Protein 3JTG (pdb70)

Sequence (95 aa):
GTHLWEFIRDILIHPELNEGLMKWENRHEGVFKFLRSEAVAQLWGQKKKNSNMTYEKLSRAMRYYYKREILERVDGRRLVYKFGKNSSGWKEEEV

Organism: Mus musculus (NCBI:txid10090)

Structure (mmCIF, N/CA/C/O backbone):
data_3JTG
#
_entry.id   3JTG
#
_cell.length_a   42.660
_cell.length_b   52.005
_cell.length_c   99.783
_cell.angle_alpha   90.00
_cell.angle_beta   90.00
_cell.angle_gamma   90.00
#
_symmetry.space_group_name_H-M   'P 21 21 21'
#
loop_
_entity.id
_entity.type
_entity.pdbx_description
1 polymer 'ETS-related transcription factor Elf-3'
2 polymer "DNA (5'-D(*GP*AP*GP*GP*AP*GP*TP*TP*TP*CP*CP*TP*GP*TP*TP*T)-3')"
3 polymer "DNA (5'-D(*CP*AP*AP*AP*CP*AP*GP*GP*AP*AP*AP*CP*TP*CP*CP*T)-3')"
4 water water
#
loop_
_atom_site.group_PDB
_atom_site.id
_atom_site.type_symbol
_atom_site.label_atom_id
_atom_site.label_alt_id
_atom_site.label_comp_id
_atom_site.label_asym_id
_atom_site.label_entity_id
_atom_site.label_seq_id
_atom_site.pdbx_PDB_ins_code
_atom_site.Cartn_x
_atom_site.Cartn_y
_atom_site.Cartn_z
_atom_site.occupancy
_atom_site.B_iso_or_equiv
_atom_site.auth_seq_id
_atom_site.auth_comp_id
_atom_site.auth_asym_id
_atom_site.auth_atom_id
_atom_site.pdbx_PDB_model_num
ATOM 1 N N . GLY A 1 4 ? 24.054 34.789 23.622 1.00 59.06 272 GLY A N 1
ATOM 2 C CA . GLY A 1 4 ? 25.070 35.571 22.851 1.00 59.62 272 GLY A CA 1
ATOM 3 C C . GLY A 1 4 ? 24.731 37.052 22.728 1.00 60.21 272 GLY A C 1
ATOM 4 O O . GLY A 1 4 ? 24.171 37.496 21.719 1.00 59.44 272 GLY A O 1
ATOM 5 N N . THR A 1 5 ? 25.077 37.826 23.752 1.00 56.16 273 THR A N 1
ATOM 6 C CA . THR A 1 5 ? 24.793 39.253 23.739 1.00 54.25 273 THR A CA 1
ATOM 7 C C . THR A 1 5 ? 25.857 40.070 23.005 1.00 50.19 273 THR A C 1
ATOM 8 O O . THR A 1 5 ? 25.707 41.279 22.845 1.00 50.60 273 THR A O 1
ATOM 12 N N . HIS A 1 6 ? 26.922 39.414 22.556 1.00 46.40 274 HIS A N 1
ATOM 13 C CA . HIS A 1 6 ? 27.993 40.102 21.836 1.00 43.81 274 HIS A CA 1
ATOM 14 C C . HIS A 1 6 ? 27.6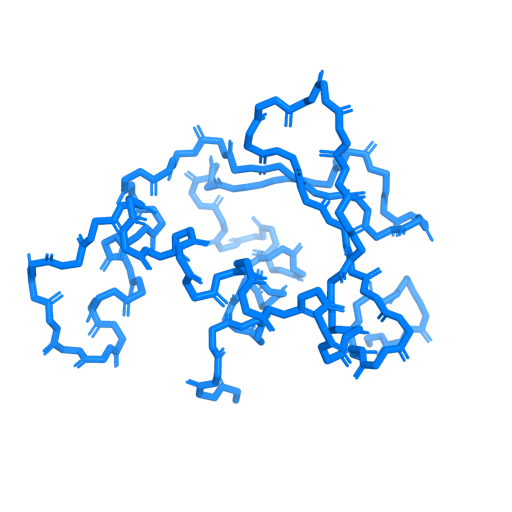88 40.215 20.347 1.00 40.50 274 HIS A C 1
ATOM 15 O O . HIS A 1 6 ? 27.046 39.337 19.768 1.00 36.22 274 HIS A O 1
ATOM 22 N N . LEU A 1 7 ? 28.157 41.301 19.736 1.00 36.48 275 LEU A N 1
ATOM 23 C CA . LEU A 1 7 ? 27.929 41.533 18.317 1.00 30.36 275 LEU A CA 1
ATOM 24 C C . LEU A 1 7 ? 28.266 40.320 17.458 1.00 27.80 275 LEU A C 1
ATOM 25 O O . LEU A 1 7 ? 27.434 39.870 16.678 1.00 31.22 275 LEU A O 1
ATOM 30 N N . TRP A 1 8 ? 29.479 39.796 17.600 1.00 30.48 276 TRP A N 1
ATOM 31 C CA . TRP A 1 8 ? 29.884 38.652 16.785 1.00 33.78 276 TRP A CA 1
ATOM 32 C C . TRP A 1 8 ? 28.991 37.425 16.943 1.00 31.95 276 TRP A C 1
ATOM 33 O O . TRP A 1 8 ? 28.762 36.695 15.984 1.00 34.15 276 TRP A O 1
ATOM 44 N N . GLU A 1 9 ? 28.469 37.203 18.139 1.00 33.96 277 GLU A N 1
ATOM 45 C CA . GLU A 1 9 ? 27.583 36.058 18.355 1.00 36.68 277 GLU A CA 1
ATOM 46 C C . GLU A 1 9 ? 26.244 36.319 17.672 1.00 38.45 277 GLU A C 1
ATOM 47 O O . GLU A 1 9 ? 25.606 35.408 17.140 1.00 40.33 277 GLU A O 1
ATOM 53 N N . PHE A 1 10 ? 25.833 37.581 17.695 1.00 37.70 278 PHE A N 1
ATOM 54 C CA . PHE A 1 10 ? 24.600 38.021 17.071 1.00 33.25 278 PHE A CA 1
ATOM 55 C C . PHE A 1 10 ? 24.699 37.732 15.581 1.00 31.66 278 PHE A C 1
ATOM 56 O O . PHE A 1 10 ? 23.771 37.199 14.983 1.00 33.53 278 PHE A O 1
ATOM 64 N N . ILE A 1 11 ? 25.833 38.084 14.986 1.00 30.78 279 ILE A N 1
ATOM 65 C CA . ILE A 1 11 ? 26.054 37.871 13.552 1.00 27.90 279 ILE A CA 1
ATOM 66 C C . ILE A 1 11 ? 25.983 36.379 13.215 1.00 31.33 279 ILE A C 1
ATOM 67 O O . ILE A 1 11 ? 25.279 35.983 12.289 1.00 26.51 279 ILE A O 1
ATOM 72 N N . ARG A 1 12 ? 26.734 35.578 13.971 1.00 29.94 280 ARG A N 1
ATOM 73 C CA . ARG A 1 12 ? 26.773 34.124 13.817 1.00 34.39 280 ARG A CA 1
ATOM 74 C C . ARG A 1 12 ? 25.372 33.540 13.891 1.00 33.83 280 ARG A C 1
ATOM 75 O O . ARG A 1 12 ? 24.981 32.723 13.056 1.00 38.69 280 ARG A O 1
ATOM 83 N N . ASP A 1 13 ? 24.618 33.964 14.900 1.00 36.99 281 ASP A N 1
ATOM 84 C CA . ASP A 1 13 ? 23.273 33.443 15.107 1.00 37.79 281 ASP A CA 1
ATOM 85 C C . ASP A 1 13 ? 22.372 33.608 13.900 1.00 38.92 281 ASP A C 1
ATOM 86 O O . ASP A 1 13 ? 21.592 32.697 13.570 1.00 38.20 281 ASP A O 1
ATOM 91 N N . ILE A 1 14 ? 22.487 34.757 13.241 1.00 34.92 282 ILE A N 1
ATOM 92 C CA . ILE A 1 14 ? 21.709 35.021 12.040 1.00 30.99 282 ILE A CA 1
ATOM 93 C C . ILE A 1 14 ? 22.147 34.047 10.944 1.00 24.20 282 ILE A C 1
ATOM 94 O O . ILE A 1 14 ? 21.320 33.425 10.282 1.00 30.73 282 ILE A O 1
ATOM 99 N N . LEU A 1 15 ? 23.454 33.928 10.761 1.00 21.92 283 LEU A N 1
ATOM 100 C CA . LEU A 1 15 ? 24.009 33.060 9.729 1.00 29.11 283 LEU A CA 1
ATOM 101 C C . LEU A 1 15 ? 23.706 31.566 9.924 1.00 29.29 283 LEU A C 1
ATOM 102 O O . LEU A 1 15 ? 23.591 30.830 8.955 1.00 30.18 283 LEU A O 1
ATOM 107 N N . ILE A 1 16 ? 23.578 31.112 11.162 1.00 33.79 284 ILE A N 1
ATOM 108 C CA . ILE A 1 16 ? 23.291 29.699 11.373 1.00 40.99 284 ILE A CA 1
ATOM 109 C C . ILE A 1 16 ? 21.785 29.414 11.483 1.00 42.28 284 ILE A C 1
ATOM 110 O O . ILE A 1 16 ? 21.380 28.281 11.730 1.00 46.54 284 ILE A O 1
ATOM 115 N N . HIS A 1 17 ? 20.965 30.446 11.288 1.00 44.35 285 HIS A N 1
ATOM 116 C CA . HIS A 1 17 ? 19.507 30.309 11.314 1.00 42.78 285 HIS A CA 1
ATOM 117 C C . HIS A 1 17 ? 18.935 30.888 10.027 1.00 43.01 285 HIS A C 1
ATOM 118 O O . HIS A 1 17 ? 18.172 31.851 10.054 1.00 42.76 285 HIS A O 1
ATOM 125 N N . PRO A 1 18 ? 19.286 30.297 8.880 1.00 43.17 286 PRO A N 1
ATOM 126 C CA . PRO A 1 18 ? 18.775 30.808 7.607 1.00 47.00 286 PRO A CA 1
ATOM 127 C C . PRO A 1 18 ? 17.246 30.802 7.499 1.00 47.53 286 PRO A C 1
ATOM 128 O O . PRO A 1 18 ? 16.674 31.609 6.769 1.00 45.91 286 PRO A O 1
ATOM 132 N N . GLU A 1 19 ? 16.593 29.903 8.234 1.00 49.74 287 GLU A N 1
ATOM 133 C CA . GLU A 1 19 ? 15.135 29.809 8.198 1.00 51.86 287 GLU A CA 1
ATOM 134 C C . GLU A 1 19 ? 14.433 30.984 8.890 1.00 52.57 287 GLU A C 1
ATOM 135 O O . GLU A 1 19 ? 13.206 31.083 8.866 1.00 52.19 287 GLU A O 1
ATOM 141 N N . LEU A 1 20 ? 15.220 31.869 9.496 1.00 51.76 288 LEU A N 1
ATOM 142 C CA . LEU A 1 20 ? 14.709 33.056 10.187 1.00 55.87 288 LEU A CA 1
ATOM 143 C C . LEU A 1 20 ? 15.434 34.288 9.654 1.00 57.70 288 LEU A C 1
ATOM 144 O O . LEU A 1 20 ? 15.326 35.381 10.213 1.00 57.25 288 LEU A O 1
ATOM 149 N N . ASN A 1 21 ? 16.168 34.090 8.562 1.00 64.10 289 ASN A N 1
ATOM 150 C CA . ASN A 1 21 ? 16.969 35.134 7.925 1.00 66.83 289 ASN A CA 1
ATOM 151 C C . ASN A 1 21 ? 16.249 35.833 6.761 1.00 67.74 289 ASN A C 1
ATOM 152 O O . ASN A 1 21 ? 16.086 35.261 5.682 1.00 68.58 289 ASN A O 1
ATOM 157 N N . GLU A 1 22 ? 15.830 37.074 6.988 1.00 66.51 290 GLU A N 1
ATOM 158 C CA . GLU A 1 22 ? 15.148 37.868 5.968 1.00 65.28 290 GLU A CA 1
ATOM 159 C C . GLU A 1 22 ? 16.118 38.310 4.875 1.00 60.67 290 GLU A C 1
ATOM 160 O O . GLU A 1 22 ? 16.132 39.481 4.492 1.00 63.30 290 GLU A O 1
ATOM 166 N N . GLY A 1 23 ? 16.918 37.371 4.377 1.00 55.60 291 GLY A N 1
ATOM 167 C CA . GLY A 1 23 ? 17.898 37.689 3.352 1.00 51.48 291 GLY A CA 1
ATOM 168 C C . GLY A 1 23 ? 18.900 38.712 3.864 1.00 47.38 291 GLY A C 1
ATOM 169 O O . GLY A 1 23 ? 19.441 39.513 3.102 1.00 46.20 291 GLY A O 1
ATOM 170 N N . LEU A 1 24 ? 19.143 38.678 5.171 1.00 41.05 292 LEU A N 1
ATOM 171 C CA . LEU A 1 24 ? 20.049 39.608 5.839 1.00 38.10 292 LEU A CA 1
ATOM 172 C C . LEU A 1 24 ? 21.509 39.391 5.509 1.00 37.53 292 LEU A C 1
ATOM 173 O O . LEU A 1 24 ? 22.222 40.346 5.211 1.00 36.66 292 LEU A O 1
ATOM 178 N N . MET A 1 25 ? 21.941 38.132 5.570 1.00 35.71 293 MET A N 1
ATOM 179 C CA . MET A 1 25 ? 23.321 37.754 5.307 1.00 33.53 293 MET A CA 1
ATOM 180 C C . MET A 1 25 ? 23.421 36.340 4.724 1.00 34.98 293 MET A C 1
ATOM 181 O O . MET A 1 25 ? 22.452 35.589 4.709 1.00 34.30 293 MET A O 1
ATOM 186 N N . LYS A 1 26 ? 24.608 35.978 4.255 1.00 34.53 294 LYS A N 1
ATOM 187 C CA . LYS A 1 26 ? 24.822 34.645 3.711 1.00 36.78 294 LYS A CA 1
ATOM 188 C C . LYS A 1 26 ? 26.292 34.268 3.749 1.00 36.21 294 LYS A C 1
ATOM 189 O O . LYS A 1 26 ? 27.173 35.140 3.795 1.00 35.49 294 LYS A O 1
ATOM 195 N N . TRP A 1 27 ? 26.551 32.962 3.725 1.00 35.97 295 TRP A N 1
ATOM 196 C CA . TRP A 1 27 ? 27.918 32.465 3.720 1.00 36.04 295 TRP A CA 1
ATOM 197 C C . TRP A 1 27 ? 28.487 32.610 2.325 1.00 38.27 295 TRP A C 1
ATOM 198 O O . TRP A 1 27 ? 27.808 32.331 1.342 1.00 39.87 295 TRP A O 1
ATOM 209 N N . GLU A 1 28 ? 29.729 33.069 2.240 1.00 42.00 296 GLU A N 1
ATOM 210 C CA . GLU A 1 28 ? 30.403 33.172 0.952 1.00 41.54 296 GLU A CA 1
ATOM 211 C C . GLU A 1 28 ? 31.172 31.854 0.843 1.00 37.62 296 GLU A C 1
ATOM 212 O O . GLU A 1 28 ? 31.388 31.334 -0.238 1.00 38.15 296 GLU A O 1
ATOM 218 N N . ASN A 1 29 ? 31.548 31.317 1.998 1.00 38.60 297 ASN A N 1
ATOM 219 C CA . ASN A 1 29 ? 32.271 30.049 2.099 1.00 39.82 297 ASN A CA 1
ATOM 220 C C . ASN A 1 29 ? 32.103 29.577 3.540 1.00 38.67 297 ASN A C 1
ATOM 221 O O . ASN A 1 29 ? 32.862 29.970 4.433 1.00 39.09 297 ASN A O 1
ATOM 226 N N . ARG A 1 30 ? 31.089 28.744 3.749 1.00 42.08 298 ARG A N 1
ATOM 227 C CA . ARG A 1 30 ? 30.753 28.211 5.063 1.00 49.16 298 ARG A CA 1
ATOM 228 C C . ARG A 1 30 ? 31.893 27.468 5.730 1.00 50.42 298 ARG A C 1
ATOM 229 O O . ARG A 1 30 ? 32.039 27.511 6.949 1.00 54.00 298 ARG A O 1
ATOM 237 N N . HIS A 1 31 ? 32.704 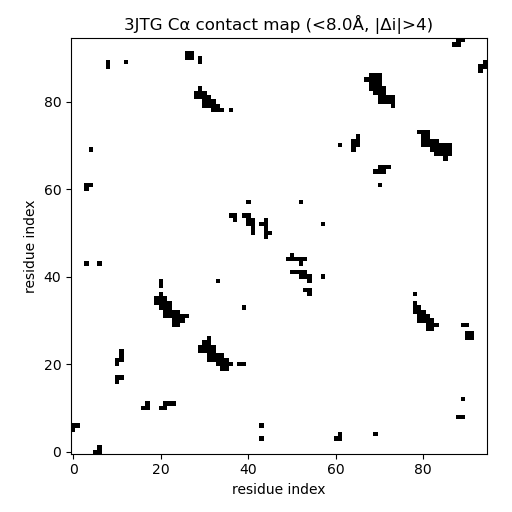26.789 4.930 1.00 52.48 299 HIS A N 1
ATOM 238 C CA . HIS A 1 31 ? 33.820 26.025 5.468 1.00 53.69 299 HIS A CA 1
ATOM 239 C C . HIS A 1 31 ? 34.943 26.896 6.010 1.00 51.60 299 HIS A C 1
ATOM 240 O O . HIS A 1 31 ? 35.611 26.518 6.962 1.00 53.24 299 HIS A O 1
ATOM 247 N N . GLU A 1 32 ? 35.159 28.053 5.398 1.00 50.85 300 GLU A N 1
ATOM 248 C CA . GLU A 1 32 ? 36.209 28.961 5.848 1.00 50.05 300 GLU A CA 1
ATOM 249 C C . GLU A 1 32 ? 35.679 30.020 6.813 1.00 46.69 300 GLU A C 1
ATOM 250 O O . GLU A 1 32 ? 36.454 30.766 7.408 1.00 45.08 300 GLU A O 1
ATOM 256 N N . GLY A 1 33 ? 34.357 30.082 6.961 1.00 44.96 301 GLY A N 1
ATOM 257 C CA . GLY A 1 33 ? 33.759 31.060 7.852 1.00 40.53 301 GLY A CA 1
ATOM 258 C C . GLY A 1 33 ? 33.693 32.442 7.222 1.00 37.88 301 GLY A C 1
ATOM 259 O O . GLY A 1 33 ? 33.665 33.452 7.922 1.00 40.18 301 GLY A O 1
ATOM 260 N N . VAL A 1 34 ? 33.684 32.490 5.896 1.00 35.84 302 VAL A N 1
ATOM 261 C CA . VAL A 1 34 ? 33.611 33.764 5.193 1.00 37.46 302 VAL A CA 1
ATOM 262 C C . VAL A 1 34 ? 32.141 34.104 4.952 1.00 37.24 302 VAL A C 1
ATOM 263 O O . VAL A 1 34 ? 31.392 33.305 4.377 1.00 35.73 302 VAL A O 1
ATOM 267 N N . PHE A 1 35 ? 31.726 35.276 5.417 1.00 35.08 303 PHE A N 1
ATOM 268 C CA . PHE A 1 35 ? 30.348 35.704 5.247 1.00 32.86 303 PHE A CA 1
ATOM 269 C C . PHE A 1 35 ? 30.182 37.121 4.685 1.00 34.90 303 PHE A C 1
ATOM 270 O O . PHE A 1 35 ? 31.125 37.918 4.650 1.00 34.53 303 PHE A O 1
ATOM 278 N N . LYS A 1 36 ? 28.965 37.421 4.244 1.00 35.16 304 LYS A N 1
ATOM 279 C CA . LYS A 1 36 ? 28.666 38.720 3.678 1.00 33.73 304 LYS A CA 1
ATOM 280 C C . LYS A 1 36 ? 27.337 39.322 4.133 1.00 32.60 304 LYS A C 1
ATOM 281 O O . LYS A 1 36 ? 26.338 38.625 4.303 1.00 28.26 304 LYS A O 1
ATOM 287 N N . PHE A 1 37 ? 27.349 40.633 4.345 1.00 32.54 305 PHE A N 1
ATOM 288 C CA . PHE A 1 37 ? 26.147 41.374 4.718 1.00 23.61 305 PHE A CA 1
ATOM 289 C C . PHE A 1 37 ? 25.362 41.634 3.426 1.00 25.16 305 PHE A C 1
ATOM 290 O O . PHE A 1 37 ? 25.910 42.200 2.482 1.00 28.74 305 PHE A O 1
ATOM 298 N N . LEU A 1 38 ? 24.097 41.216 3.368 1.00 25.63 306 LEU A N 1
ATOM 299 C CA . LEU A 1 38 ? 23.287 41.465 2.175 1.00 28.65 306 LEU A CA 1
ATOM 300 C C . LEU A 1 38 ? 22.477 42.746 2.388 1.00 32.39 306 LEU A C 1
ATOM 301 O O . LEU A 1 38 ? 22.319 43.548 1.467 1.00 32.45 306 LEU A O 1
ATOM 306 N N . ARG A 1 39 ? 21.990 42.941 3.612 1.00 33.25 307 ARG A N 1
ATOM 307 C CA . ARG A 1 39 ? 21.211 44.133 3.977 1.00 33.49 307 ARG A CA 1
ATOM 308 C C . ARG A 1 39 ? 21.865 44.771 5.205 1.00 33.37 307 ARG A C 1
ATOM 309 O O . ARG A 1 39 ? 21.424 44.580 6.339 1.00 31.21 307 ARG A O 1
ATOM 317 N N . SER A 1 40 ? 22.922 45.537 4.950 1.00 32.20 308 SER A N 1
ATOM 318 C CA . SER A 1 40 ? 23.704 46.175 5.995 1.00 33.19 308 SER A CA 1
ATOM 319 C C . SER A 1 40 ? 22.934 47.000 7.013 1.00 35.29 308 SER A C 1
ATOM 320 O O . SER A 1 40 ? 23.035 46.753 8.214 1.00 36.68 308 SER A O 1
ATOM 323 N N . GLU A 1 41 ? 22.160 47.974 6.552 1.00 36.26 309 GLU A N 1
ATOM 324 C CA . GLU A 1 41 ? 21.405 48.801 7.485 1.00 33.01 309 GLU A CA 1
ATOM 325 C C . GLU A 1 41 ? 20.331 47.987 8.200 1.00 35.15 309 GLU A C 1
ATOM 326 O O . GLU A 1 41 ? 20.072 48.195 9.390 1.00 35.58 309 GLU A O 1
ATOM 332 N N . ALA A 1 42 ? 19.712 47.053 7.487 1.00 35.90 310 ALA A N 1
ATOM 333 C CA . ALA A 1 42 ? 18.683 46.226 8.109 1.00 35.91 310 ALA A CA 1
ATOM 334 C C . ALA A 1 42 ? 19.279 45.428 9.269 1.00 35.03 310 ALA A C 1
ATOM 335 O O . ALA A 1 42 ? 18.654 45.294 10.314 1.00 40.50 310 ALA A O 1
ATOM 337 N N . VAL A 1 43 ? 20.491 44.906 9.089 1.00 36.60 311 VAL A N 1
ATOM 338 C CA . VAL A 1 43 ? 21.139 44.129 10.145 1.00 34.94 311 VAL A CA 1
ATOM 339 C C . VAL A 1 43 ? 21.539 45.045 11.300 1.00 32.38 311 VAL A C 1
ATOM 340 O O . VAL A 1 43 ? 21.377 44.694 12.475 1.00 29.08 311 VAL A O 1
ATOM 344 N N . ALA A 1 44 ? 22.060 46.221 10.959 1.00 34.79 312 ALA A N 1
ATOM 345 C CA . ALA A 1 44 ? 22.472 47.183 11.977 1.00 35.60 312 ALA A CA 1
ATOM 346 C C . ALA A 1 44 ? 21.248 47.513 12.820 1.00 36.47 312 ALA A C 1
ATOM 347 O O . ALA A 1 44 ? 21.324 47.624 14.045 1.00 38.07 312 ALA A O 1
ATOM 349 N N . GLN A 1 45 ? 20.112 47.635 12.142 1.00 39.79 313 GLN A N 1
ATOM 350 C CA . GLN A 1 45 ? 18.843 47.926 12.789 1.00 41.74 313 GLN A CA 1
ATOM 351 C C . GLN A 1 45 ? 18.499 46.875 13.834 1.00 41.26 313 GLN A C 1
ATOM 352 O O . GLN A 1 45 ? 18.215 47.208 14.988 1.00 41.01 313 GLN A O 1
ATOM 358 N N . LEU A 1 46 ? 18.514 45.606 13.431 1.00 40.84 314 LEU A N 1
ATOM 359 C CA . LEU A 1 46 ? 18.201 44.536 14.363 1.00 40.49 314 LEU A CA 1
ATOM 360 C C . LEU A 1 46 ? 19.165 44.532 15.531 1.00 39.78 314 LEU A C 1
ATOM 361 O O . LEU A 1 46 ? 18.770 44.267 16.665 1.00 41.65 314 LEU A O 1
ATOM 366 N N . TRP A 1 47 ? 20.436 44.806 15.248 1.00 38.64 315 TRP A N 1
ATOM 367 C CA . TRP A 1 47 ? 21.455 44.839 16.290 1.00 39.19 315 TRP A CA 1
ATOM 368 C C . TRP A 1 47 ? 21.166 45.998 17.253 1.00 39.62 315 TRP A C 1
ATOM 369 O O . TRP A 1 47 ? 21.271 45.838 18.472 1.00 34.99 315 TRP A O 1
ATOM 380 N N . GLY A 1 48 ? 20.805 47.159 16.703 1.00 40.99 316 GLY A N 1
ATOM 381 C CA . GLY A 1 48 ? 20.490 48.299 17.548 1.00 42.86 316 GLY A CA 1
ATOM 382 C C . GLY A 1 48 ? 19.292 47.927 18.403 1.00 47.93 316 GLY A C 1
ATOM 383 O O . GLY A 1 48 ? 19.248 48.170 19.610 1.00 43.81 316 GLY A O 1
ATOM 384 N N . GLN A 1 49 ? 18.321 47.305 17.750 1.00 50.93 317 GLN A N 1
ATOM 385 C CA . GLN A 1 49 ? 17.094 46.846 18.383 1.00 56.12 317 GLN A CA 1
ATOM 386 C C . GLN A 1 49 ? 17.423 45.962 19.586 1.00 57.95 317 GLN A C 1
ATOM 387 O O . GLN A 1 49 ? 16.892 46.158 20.681 1.00 59.84 317 GLN A O 1
ATOM 393 N N . LYS A 1 50 ? 18.302 44.988 19.375 1.00 59.94 318 LYS A N 1
ATOM 394 C CA . LYS A 1 50 ? 18.702 44.062 20.432 1.00 61.47 318 LYS A CA 1
ATOM 395 C C . LYS A 1 50 ? 19.272 44.786 21.656 1.00 62.76 318 LYS A C 1
ATOM 396 O O . LYS A 1 50 ? 19.098 44.355 22.792 1.00 63.05 318 LYS A O 1
ATOM 402 N N . LYS A 1 51 ? 19.961 45.891 21.414 1.00 64.94 319 LYS A N 1
ATOM 403 C CA . LYS A 1 51 ? 20.561 46.662 22.489 1.00 65.61 319 LYS A CA 1
ATOM 404 C C . LYS A 1 51 ? 19.678 47.865 22.779 1.00 65.95 319 LYS A C 1
ATOM 405 O O . LYS A 1 51 ? 20.073 48.774 23.505 1.00 66.84 319 LYS A O 1
ATOM 411 N N . LYS A 1 52 ? 18.483 47.868 22.200 1.00 66.43 320 LYS A N 1
ATOM 412 C CA . LYS A 1 52 ? 17.551 48.975 22.373 1.00 66.45 320 LYS A CA 1
ATOM 413 C C . LYS A 1 52 ? 18.223 50.303 22.039 1.00 66.52 320 LYS A C 1
ATOM 414 O O . LYS A 1 52 ? 18.451 51.133 22.916 1.00 70.65 320 LYS A O 1
ATOM 420 N N . ASN A 1 53 ? 18.545 50.482 20.762 1.00 63.79 321 ASN A N 1
ATOM 421 C CA . ASN A 1 53 ? 19.184 51.691 20.264 1.00 60.19 321 ASN A CA 1
ATOM 422 C C . ASN A 1 53 ? 18.714 51.874 18.837 1.00 61.73 321 ASN A C 1
ATOM 423 O O . ASN A 1 53 ? 19.196 51.205 17.917 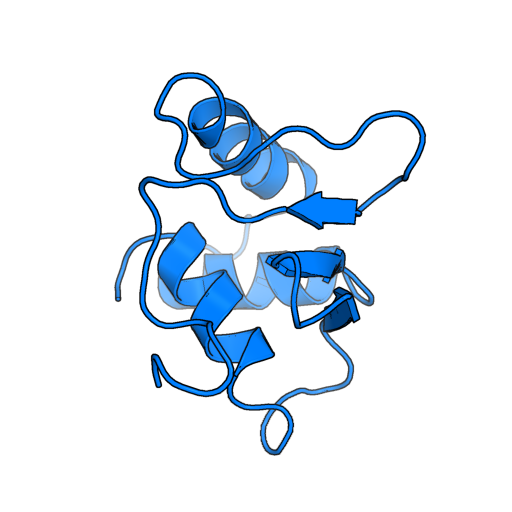1.00 61.71 321 ASN A O 1
ATOM 428 N N . SER A 1 54 ? 17.767 52.788 18.658 1.00 59.76 322 SER A N 1
ATOM 429 C CA . SER A 1 54 ? 17.202 53.050 17.347 1.00 57.86 322 SER A CA 1
ATOM 430 C C . SER A 1 54 ? 18.123 53.863 16.438 1.00 56.85 322 SER A C 1
ATOM 431 O O . SER A 1 54 ? 17.771 54.149 15.292 1.00 57.98 322 SER A O 1
ATOM 434 N N . ASN A 1 55 ? 19.301 54.226 16.939 1.00 54.70 323 ASN A N 1
ATOM 435 C CA . ASN A 1 55 ? 20.252 55.004 16.144 1.00 53.39 323 ASN A CA 1
ATOM 436 C C . ASN A 1 55 ? 21.463 54.215 15.653 1.00 47.10 323 ASN A C 1
ATOM 437 O O . ASN A 1 55 ? 22.445 54.804 15.200 1.00 43.38 323 ASN A O 1
ATOM 442 N N . MET A 1 56 ? 21.397 52.892 15.749 1.00 43.60 324 MET A N 1
ATOM 443 C CA . MET A 1 56 ? 22.500 52.049 15.295 1.00 41.60 324 MET A CA 1
ATOM 444 C C . MET A 1 56 ? 22.544 52.051 13.769 1.00 40.69 324 MET A C 1
ATOM 445 O O . MET A 1 56 ? 21.511 51.972 13.111 1.00 43.59 324 MET A O 1
ATOM 450 N N . THR A 1 57 ? 23.746 52.162 13.214 1.00 40.45 325 THR A N 1
ATOM 451 C CA . THR A 1 57 ? 23.934 52.179 11.769 1.00 34.75 325 THR A CA 1
ATOM 452 C C . THR A 1 57 ? 25.006 51.170 11.416 1.00 35.59 325 THR A C 1
ATOM 453 O O . THR A 1 57 ? 25.727 50.704 12.287 1.00 38.54 325 THR A O 1
ATOM 457 N N . TYR A 1 58 ? 25.118 50.847 10.133 1.00 36.39 326 TYR A N 1
ATOM 458 C CA . TYR A 1 58 ? 26.124 49.899 9.693 1.00 36.74 326 TYR A CA 1
ATOM 459 C C . TYR A 1 58 ? 27.514 50.457 9.967 1.00 38.36 326 TYR A C 1
ATOM 460 O O . TYR A 1 58 ? 28.440 49.719 10.326 1.00 31.13 326 TYR A O 1
ATOM 469 N N . GLU A 1 59 ? 27.649 51.768 9.779 1.00 36.85 327 GLU A N 1
ATOM 470 C CA . GLU A 1 59 ? 28.913 52.466 10.005 1.00 37.38 327 GLU A CA 1
ATOM 471 C C . GLU A 1 59 ? 29.465 52.146 11.382 1.00 34.63 327 GLU A C 1
ATOM 472 O O . GLU A 1 59 ? 30.617 51.757 11.510 1.00 37.85 327 GLU A O 1
ATOM 478 N N . LYS A 1 60 ? 28.636 52.301 12.410 1.00 33.05 328 LYS A N 1
ATOM 479 C CA . LYS A 1 60 ? 29.060 52.027 13.778 1.00 29.25 328 LYS A CA 1
ATOM 480 C C . LYS A 1 60 ? 29.165 50.531 14.068 1.00 32.16 328 LYS A C 1
ATOM 481 O O . LYS A 1 60 ? 29.987 50.095 14.881 1.00 32.28 328 LYS A O 1
ATOM 487 N N . LEU A 1 61 ? 28.331 49.734 13.416 1.00 28.89 329 LEU A N 1
ATOM 488 C CA . LEU A 1 61 ? 28.417 48.304 13.623 1.00 30.94 329 LEU A CA 1
ATOM 489 C C . LEU A 1 61 ? 29.769 47.846 13.054 1.00 30.58 329 LEU A C 1
ATOM 490 O O . LEU A 1 61 ? 30.466 47.026 13.654 1.00 33.21 329 LEU A O 1
ATOM 495 N N . SER A 1 62 ? 30.167 48.411 11.920 1.00 33.89 330 SER A N 1
ATOM 496 C CA . SER A 1 62 ? 31.430 48.010 11.314 1.00 33.26 330 SER A CA 1
ATOM 497 C C . SER A 1 62 ? 32.631 48.389 12.185 1.00 35.43 330 SER A C 1
ATOM 498 O O . SER A 1 62 ? 33.637 47.685 12.190 1.00 36.57 330 SER A O 1
ATOM 501 N N . ARG A 1 63 ? 32.531 49.493 12.928 1.00 35.44 331 ARG A N 1
ATOM 502 C CA . ARG A 1 63 ? 33.633 49.908 13.804 1.00 34.10 331 ARG A CA 1
ATOM 503 C C . ARG A 1 63 ? 33.875 48.844 14.878 1.00 32.97 331 ARG A C 1
ATOM 504 O O . ARG A 1 63 ? 35.022 48.541 15.238 1.00 29.35 331 ARG A O 1
ATOM 512 N N . ALA A 1 64 ? 32.779 48.311 15.408 1.00 31.80 332 ALA A N 1
ATOM 513 C CA . ALA A 1 64 ? 32.864 47.271 16.416 1.00 35.22 332 ALA A CA 1
ATOM 514 C C . ALA A 1 64 ? 33.421 46.002 15.768 1.00 34.10 332 ALA A C 1
ATOM 515 O O . ALA A 1 64 ? 34.077 45.202 16.436 1.00 40.21 332 ALA A O 1
ATOM 517 N N . MET A 1 65 ? 33.165 45.822 14.469 1.00 34.50 333 MET A N 1
ATOM 518 C CA . MET A 1 65 ? 33.662 44.638 13.762 1.00 36.50 333 MET A CA 1
ATOM 519 C C . MET A 1 65 ? 35.166 44.753 13.629 1.00 37.01 333 MET A C 1
ATOM 520 O O . MET A 1 65 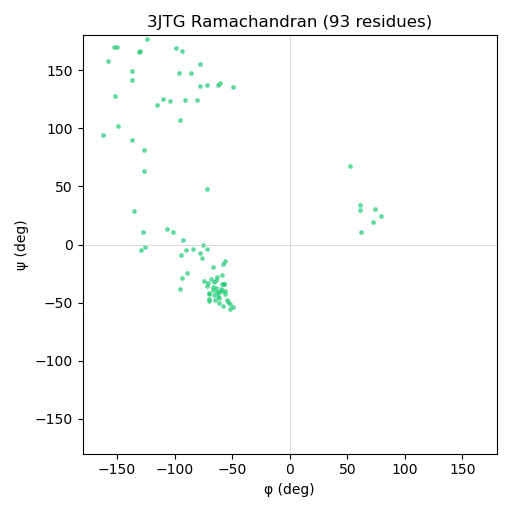? 35.888 43.776 13.836 1.00 32.92 333 MET A O 1
ATOM 525 N N . ARG A 1 66 ? 35.639 45.954 13.296 1.00 31.38 334 ARG A N 1
ATOM 526 C CA . ARG A 1 66 ? 37.073 46.159 13.115 1.00 33.64 334 ARG A CA 1
ATOM 527 C C . ARG A 1 66 ? 37.868 45.936 14.389 1.00 32.02 334 ARG A C 1
ATOM 528 O O . ARG A 1 66 ? 39.031 45.560 14.324 1.00 36.07 334 ARG A O 1
ATOM 536 N N . TYR A 1 67 ? 37.243 46.153 15.544 1.00 31.72 335 TYR A N 1
ATOM 537 C CA . TYR A 1 67 ? 37.917 45.909 16.811 1.00 30.39 335 TYR A CA 1
ATOM 538 C C . TYR A 1 67 ? 38.188 44.411 16.994 1.00 35.18 335 TYR A C 1
ATOM 539 O O . TYR A 1 67 ? 39.040 44.040 17.797 1.00 36.85 335 TYR A O 1
ATOM 548 N N . TYR A 1 68 ? 37.477 43.556 16.252 1.00 35.17 336 TYR A N 1
ATOM 549 C CA . TYR A 1 68 ? 37.655 42.104 16.361 1.00 33.29 336 TYR A CA 1
ATOM 550 C C . TYR A 1 68 ? 38.895 41.522 15.706 1.00 33.77 336 TYR A C 1
ATOM 551 O O . TYR A 1 68 ? 39.211 40.345 15.924 1.00 35.06 336 TYR A O 1
ATOM 560 N N . TYR A 1 69 ? 39.584 42.313 14.888 1.00 37.28 337 TYR A N 1
ATOM 561 C CA . TYR A 1 69 ? 40.775 41.810 14.209 1.00 37.75 337 TYR A CA 1
ATOM 562 C C . TYR A 1 69 ? 41.910 41.591 15.198 1.00 41.47 337 TYR A C 1
ATOM 563 O O . TYR A 1 69 ? 42.535 40.523 15.222 1.00 41.25 337 TYR A O 1
ATOM 572 N N . LYS A 1 70 ? 42.154 42.598 16.027 1.00 38.65 338 LYS A N 1
ATOM 573 C CA . LYS A 1 70 ? 43.197 42.529 17.043 1.00 44.12 338 LYS A CA 1
ATOM 574 C C . LYS A 1 70 ? 42.937 41.313 17.937 1.00 45.31 338 LYS A C 1
ATOM 575 O O . LYS A 1 70 ? 43.858 40.578 18.276 1.00 47.58 338 LYS A O 1
ATOM 581 N N . ARG A 1 71 ? 41.674 41.106 18.309 1.00 45.21 339 ARG A N 1
ATOM 582 C CA . ARG A 1 71 ? 41.292 39.991 19.172 1.00 42.35 339 ARG A CA 1
ATOM 583 C C . ARG A 1 71 ? 41.211 38.660 18.434 1.00 44.07 339 ARG A C 1
ATOM 584 O O . ARG A 1 71 ? 41.031 37.610 19.056 1.00 42.80 339 ARG A O 1
ATOM 592 N N . GLU A 1 72 ? 41.346 38.708 17.112 1.00 43.55 340 GLU A N 1
ATOM 593 C CA . GLU A 1 72 ? 41.291 37.504 16.287 1.00 42.57 340 GLU A CA 1
ATOM 594 C C . GLU A 1 72 ? 39.957 36.757 16.385 1.00 41.79 340 GLU A C 1
ATOM 595 O O . GLU A 1 72 ? 39.892 35.522 16.327 1.00 35.96 340 GLU A O 1
ATOM 601 N N . ILE A 1 73 ? 38.890 37.531 16.548 1.00 41.31 341 ILE A N 1
ATOM 602 C CA . ILE A 1 73 ? 37.546 36.989 16.605 1.00 36.53 341 ILE A CA 1
ATOM 603 C C . ILE A 1 73 ? 37.071 36.970 15.143 1.00 37.28 341 ILE A C 1
ATOM 604 O O . ILE A 1 73 ? 36.219 36.157 14.750 1.00 37.10 341 ILE A O 1
ATOM 609 N N . LEU A 1 74 ? 37.686 37.848 14.347 1.00 34.52 342 LEU A N 1
ATOM 610 C CA . LEU A 1 74 ? 37.420 37.973 12.911 1.00 36.48 342 LEU A CA 1
ATOM 611 C C . LEU A 1 74 ? 38.756 38.121 12.217 1.00 36.09 342 LEU A C 1
ATOM 612 O O . LEU A 1 74 ? 39.696 38.674 12.789 1.00 39.34 342 LEU A O 1
ATOM 617 N N . GLU A 1 75 ? 38.831 37.625 10.987 1.00 38.89 343 GLU A N 1
ATOM 618 C CA . GLU A 1 75 ? 40.030 37.735 10.168 1.00 39.23 343 GLU A CA 1
ATOM 619 C C . GLU A 1 75 ? 39.629 38.704 9.076 1.00 38.13 343 GLU A C 1
ATOM 620 O O . GLU A 1 75 ? 38.634 38.491 8.388 1.00 40.57 343 GLU A O 1
ATOM 626 N N . ARG A 1 76 ? 40.393 39.771 8.920 1.00 37.99 344 ARG A N 1
ATOM 627 C CA . ARG A 1 76 ? 40.087 40.770 7.918 1.00 38.65 344 ARG A CA 1
ATOM 628 C C . ARG A 1 76 ? 40.145 40.204 6.497 1.00 37.24 344 ARG A C 1
ATOM 629 O O . ARG A 1 76 ? 41.027 39.441 6.158 1.00 38.77 344 ARG A O 1
ATOM 637 N N . VAL A 1 77 ? 39.173 40.578 5.678 1.00 38.68 345 VAL A N 1
ATOM 638 C CA . VAL A 1 77 ? 39.107 40.153 4.288 1.00 37.05 345 VAL A CA 1
ATOM 639 C C . VAL A 1 77 ? 39.267 41.442 3.480 1.00 40.27 345 VAL A C 1
ATOM 640 O O . VAL A 1 77 ? 38.457 42.362 3.618 1.00 43.86 345 VAL A O 1
ATOM 644 N N . ASP A 1 78 ? 40.303 41.512 2.646 1.00 41.76 346 ASP A N 1
ATOM 645 C CA . ASP A 1 78 ? 40.548 42.710 1.851 1.00 42.67 346 ASP A CA 1
ATOM 646 C C . ASP A 1 78 ? 39.992 42.633 0.439 1.00 41.05 346 ASP A C 1
ATOM 647 O O . ASP A 1 78 ? 39.925 41.552 -0.150 1.00 40.33 346 ASP A O 1
ATOM 652 N N . GLY A 1 79 ? 39.569 43.788 -0.081 1.00 38.09 347 GLY A N 1
ATOM 653 C CA . GLY A 1 79 ? 39.024 43.866 -1.425 1.00 38.13 347 GLY A CA 1
ATOM 654 C C . GLY A 1 79 ? 37.640 43.264 -1.604 1.00 40.11 347 GLY A C 1
ATOM 655 O O . GLY A 1 79 ? 37.241 42.955 -2.726 1.00 41.42 347 GLY A O 1
ATOM 656 N N . ARG A 1 80 ? 36.902 43.100 -0.511 1.00 38.70 348 ARG A N 1
ATOM 657 C CA . ARG A 1 80 ? 35.555 42.529 -0.575 1.00 37.83 348 ARG A CA 1
ATOM 658 C C . ARG A 1 80 ? 34.586 43.299 0.319 1.00 34.95 348 ARG A C 1
ATOM 659 O O . ARG A 1 80 ? 34.419 42.968 1.493 1.00 35.78 348 ARG A O 1
ATOM 667 N N . ARG A 1 81 ? 33.949 44.324 -0.233 1.00 36.99 349 ARG A N 1
ATOM 668 C CA . ARG A 1 81 ? 32.990 45.122 0.531 1.00 37.23 349 ARG A CA 1
ATOM 669 C C . ARG A 1 81 ? 31.962 44.235 1.261 1.00 37.49 349 ARG A C 1
ATOM 670 O O . ARG A 1 81 ? 31.444 43.262 0.694 1.00 35.16 349 ARG A O 1
ATOM 678 N N . LEU A 1 82 ? 31.711 44.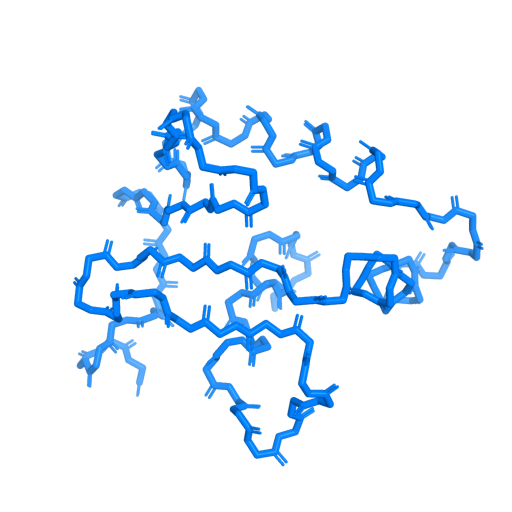564 2.527 1.00 33.93 350 LEU A N 1
ATOM 679 C CA . LEU A 1 82 ? 30.753 43.849 3.357 1.00 32.99 350 LEU A CA 1
ATOM 680 C C . LEU A 1 82 ? 31.065 42.374 3.611 1.00 33.69 350 LEU A C 1
ATOM 681 O O . LEU A 1 82 ? 30.227 41.637 4.141 1.00 33.36 350 LEU A O 1
ATOM 686 N N . VAL A 1 83 ? 32.264 41.940 3.248 1.00 35.29 351 VAL A N 1
ATOM 687 C CA . VAL A 1 83 ? 32.660 40.544 3.469 1.00 30.11 351 VAL A CA 1
ATOM 688 C C . VAL A 1 83 ? 33.616 40.434 4.655 1.00 27.92 351 VAL A C 1
ATOM 689 O O . VAL A 1 83 ? 34.653 41.089 4.690 1.00 33.26 351 VAL A O 1
ATOM 693 N N . TYR A 1 84 ? 33.249 39.616 5.631 1.00 25.75 352 TYR A N 1
ATOM 694 C CA . TYR A 1 84 ? 34.074 39.385 6.804 1.00 26.19 352 TYR A CA 1
ATOM 695 C C . TYR A 1 84 ? 34.349 37.889 6.935 1.00 25.44 352 TYR A C 1
ATOM 696 O O . TYR A 1 84 ? 33.846 37.099 6.145 1.00 26.08 352 TYR A O 1
ATOM 705 N N . LYS A 1 85 ? 35.146 37.514 7.933 1.00 29.65 353 LYS A N 1
ATOM 706 C CA . LYS A 1 85 ? 35.519 36.120 8.137 1.00 30.17 353 LYS A CA 1
ATOM 707 C C . LYS A 1 85 ? 35.813 35.788 9.586 1.00 30.77 353 LYS A C 1
ATOM 708 O O . LYS A 1 85 ? 36.629 36.448 10.228 1.00 29.20 353 LYS A O 1
ATOM 714 N N . PHE A 1 86 ? 35.169 34.741 10.102 1.00 31.19 354 PHE A N 1
ATOM 715 C CA . PHE A 1 86 ? 35.397 34.346 11.490 1.00 30.39 354 PHE A CA 1
ATOM 716 C C . PHE A 1 86 ? 36.847 33.957 11.774 1.00 32.09 354 PHE A C 1
ATOM 717 O O . PHE A 1 86 ? 37.496 33.301 10.959 1.00 31.65 354 PHE A O 1
ATOM 725 N N . GLY A 1 87 ? 37.340 34.385 12.936 1.00 33.93 355 GLY A N 1
ATOM 726 C CA . GLY A 1 87 ? 38.703 34.097 13.339 1.00 40.32 355 GLY A CA 1
ATOM 727 C C . GLY A 1 87 ? 38.805 32.922 14.299 1.00 41.01 355 GLY A C 1
ATOM 728 O O . GLY A 1 87 ? 37.799 32.450 14.834 1.00 41.61 355 GLY A O 1
ATOM 729 N N . LYS A 1 88 ? 40.029 32.462 14.537 1.00 44.56 356 LYS A N 1
ATOM 730 C CA . LYS A 1 88 ? 40.263 31.321 15.420 1.00 46.89 356 LYS A CA 1
ATOM 731 C C . LYS A 1 88 ? 39.730 31.493 16.841 1.00 45.49 356 LYS A C 1
ATOM 732 O O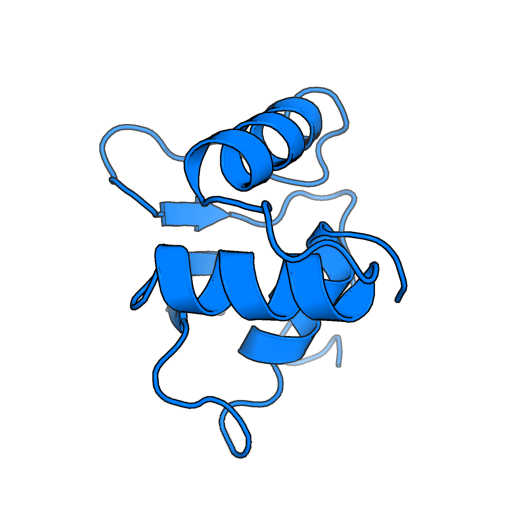 . LYS A 1 88 ? 39.592 30.510 17.562 1.00 44.53 356 LYS A O 1
ATOM 738 N N . ASN A 1 89 ? 39.430 32.726 17.252 1.00 45.28 357 ASN A N 1
ATOM 739 C CA . ASN A 1 89 ? 38.907 32.956 18.601 1.00 43.08 357 ASN A CA 1
ATOM 740 C C . ASN A 1 89 ? 37.392 32.898 18.686 1.00 42.63 357 ASN A C 1
ATOM 741 O O . ASN A 1 89 ? 36.833 32.993 19.769 1.00 44.78 357 ASN A O 1
ATOM 746 N N . SER A 1 90 ? 36.721 32.757 17.551 1.00 40.48 358 SER A N 1
ATOM 747 C CA . SER A 1 90 ? 35.261 32.682 17.553 1.00 39.22 358 SER A CA 1
ATOM 748 C C . SER A 1 90 ? 34.864 31.210 17.593 1.00 39.49 358 SER A C 1
ATOM 749 O O . SER A 1 90 ? 35.695 30.340 17.360 1.00 36.92 358 SER A O 1
ATOM 752 N N . SER A 1 91 ? 33.601 30.928 17.881 1.00 40.46 359 SER A N 1
ATOM 753 C CA . SER A 1 91 ? 33.163 29.540 17.931 1.00 43.04 359 SER A CA 1
ATOM 754 C C . SER A 1 91 ? 31.690 29.365 17.611 1.00 43.20 359 SER A C 1
ATOM 755 O O . SER A 1 91 ? 30.927 30.341 17.511 1.00 42.75 359 SER A O 1
ATOM 758 N N . GLY A 1 92 ? 31.304 28.104 17.441 1.00 42.58 360 GLY A N 1
ATOM 759 C CA . GLY A 1 92 ? 29.918 27.768 17.173 1.00 37.15 360 GLY A CA 1
ATOM 760 C C . GLY A 1 92 ? 29.351 28.058 15.801 1.00 37.02 360 GLY A C 1
ATOM 761 O O . GLY A 1 92 ? 28.159 28.313 15.703 1.00 36.88 360 GLY A O 1
ATOM 762 N N . TRP A 1 93 ? 30.165 28.006 14.750 1.00 39.39 361 TRP A N 1
ATOM 763 C CA . TRP A 1 93 ? 29.668 28.275 13.398 1.00 40.81 361 TRP A CA 1
ATOM 764 C C . TRP A 1 93 ? 30.013 27.224 12.339 1.00 43.22 361 TRP A C 1
ATOM 765 O O . TRP A 1 93 ? 29.565 27.332 11.207 1.00 51.03 361 TRP A O 1
ATOM 776 N N . LYS A 1 94 ? 30.804 26.220 12.687 1.00 48.47 362 LYS A N 1
ATOM 777 C CA . LYS A 1 94 ? 31.181 25.200 11.713 1.00 54.79 362 LYS A CA 1
ATOM 778 C C . LYS A 1 94 ? 30.084 24.173 11.468 1.00 57.73 362 LYS A C 1
ATOM 779 O O . LYS A 1 94 ? 29.232 23.950 12.328 1.00 58.44 362 LYS A O 1
ATOM 785 N N . GLU A 1 95 ? 30.119 23.552 10.288 1.00 64.71 363 GLU A N 1
ATOM 786 C CA . GLU A 1 95 ? 29.140 22.535 9.901 1.00 71.84 363 GLU A CA 1
ATOM 787 C C . GLU A 1 95 ? 29.087 21.383 10.900 1.00 74.95 363 GLU A C 1
ATOM 788 O O . GLU A 1 95 ? 28.168 20.569 10.872 1.00 79.38 363 GLU A O 1
ATOM 794 N N . GLU A 1 96 ? 30.084 21.314 11.775 1.00 79.01 364 GLU A N 1
ATOM 795 C CA . GLU A 1 96 ? 30.137 20.279 12.797 1.00 82.75 364 GLU A CA 1
ATOM 796 C C . GLU A 1 96 ? 30.526 20.890 14.137 1.00 83.74 364 GLU A C 1
ATOM 797 O O . GLU A 1 96 ? 31.146 20.231 14.970 1.00 85.39 364 GLU A O 1
ATOM 803 N N . GLU A 1 97 ? 30.177 22.159 14.330 1.00 84.24 365 GLU A N 1
ATOM 804 C CA . GLU A 1 97 ? 30.471 22.852 15.583 1.00 84.46 365 GLU A CA 1
ATOM 805 C C . GLU A 1 97 ? 29.183 23.442 16.142 1.00 83.86 365 GLU A C 1
ATOM 806 O O . GLU A 1 97 ? 29.171 24.047 17.214 1.00 81.29 365 GLU A O 1
ATOM 812 N N . VAL A 1 98 ? 28.096 23.255 15.400 1.00 83.52 366 VAL A N 1
ATOM 813 C CA . VAL A 1 98 ? 26.789 23.741 15.816 1.00 82.39 366 VAL A CA 1
ATOM 814 C C . VAL A 1 98 ? 25.933 22.543 16.216 1.00 83.52 366 VAL A C 1
ATOM 815 O O . VAL A 1 98 ? 25.152 22.058 15.363 1.00 82.46 366 VAL A O 1
#

Nearest PDB structures (foldseek):
  3jtg-assembly1_A  TM=1.011E+00  e=5.420E-21  Mus musculus
  1yo5-assembly1_C  TM=9.608E-01  e=4.548E-09  Homo sapiens
  1dux-assembly1_F  TM=9.206E-01  e=3.019E-09  Homo sapiens
  8e67-assembly4_L  TM=9.497E-01  e=7.854E-09  Mus musculus
  2md5-assembly1_A  TM=9.021E-01  e=1.782E-08  Mus musculus

B-factor: mean 45.1, std 13.35, range [7.07, 94.76]

Solvent-accessible surface area: 6246 Å² total; per-residue (Å²): 74,107,108,8,24,31,18,0,34,51,20,8,37,84,95,121,137,28,128,40,10,8,96,50,61,61,67,150,86,0,14,0,60,2,82,110,25,92,31,0,0,84,66,14,0,124,136,121,191,54,111,113,29,52,37,120,98,0,6,101,37,0,88,136,18,47,198,143,68,5,3,75,154,34,121,84,111,222,62,8,18,47,5,3,161,86,12,54,16,16,107,120,177,77,117

Radius of gyration: 12.4 Å; Cα contacts (8 Å, |Δi|>4): 131; chains: 1; bounding box: 28×35×25 Å

GO terms:
  GO:0000978 RNA polymerase II cis-regulatory region sequence-specific DNA binding (F, IDA)
  GO:0001228 DNA-binding transcription activator activity, RNA polymerase II-specific (F, IDA)
  GO:0045944 positive regulation of transcription by RNA polymerase II (P, IDA)
  GO:0000978 RNA polymerase II cis-regulatory region sequence-specific DNA binding (F, IMP)
  GO:0001228 DNA-binding transcription activator activity, RNA polymerase II-specific (F, IMP)
  GO:0045944 positive regulation of transcription by RNA polymerase II (P, IMP)
  GO:0003677 DNA binding (F, IDA)
  GO:0003700 DNA-binding transcription factor activity (F, IDA)
  GO:0006355 regulation of DNA-templated transcription (P, IDA)
  GO:0005634 nucleus (C, IC)
  GO:0045944 positive regulation of transcription by RNA polymerase II (P, IGI)
  GO:0001824 blastocyst development (P, IMP)
  GO:0003700 DNA-binding transcription factor activity (F, IMP)
  GO:0009653 anatomical structure morphogenesis (P, IMP)
  GO:0030198 extracellular matrix organization (P, IMP)
  GO:0006355 regulation of DNA-templated transcription (P, IMP)
  GO:0060056 mammary gland involution (P, IDA)
  GO:0005634 nucleus (C, EXP)

InterPro domains:
  IPR000418 Ets domain [PF00178] (293-374)
  IPR000418 Ets domain [PR00454] (293-306)
  IPR000418 Ets domain [PR00454] (319-337)
  IPR000418 Ets domain [PR00454] (338-356)
  IPR000418 Ets domain [PR00454] (357-375)
  IPR000418 Ets domain [PS50061] (293-375)
  IPR000418 Ets domain [SM00413] (292-379)
  IPR003118 Pointed domain [PF02198] (70-150)
  IPR003118 Pointed domain [PS51433] (65-151)
  IPR003118 Pointed domain [SM00251] (67-151)
  IPR013761 Sterile alpha motif/pointed domain superfamily [G3DSA:1.10.150.50] (81-151)
  IPR013761 Sterile alpha motif/pointed domain superfamily [SSF47769] (71-150)
  IPR036388 Winged helix-like DNA-binding domain superfamily [G3DSA:1.10.10.10] (257-389)
  IPR036390 Winged helix DNA-binding domain superfamily [SSF46785] (272-38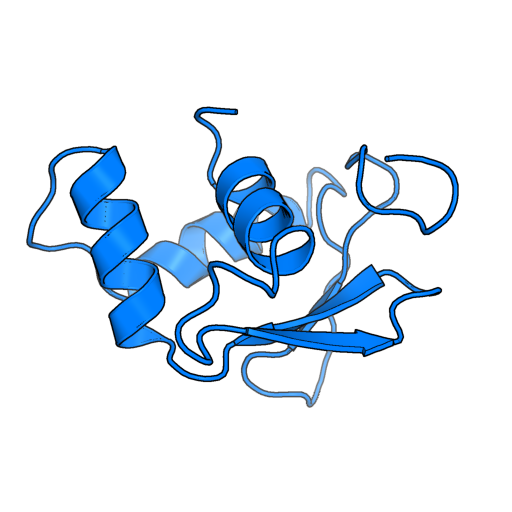1)
  IPR042693 ETS-related transcription factor Elf-3, pointed domain [cd08537] (74-151)
  IPR046328 ETS family [PTHR11849] (81-376)

CATH classification: 1.10.10.10

Secondary structure (DSSP, 8-state):
--SHHHHHHHHHT-GGG-SS-EEEEETTTTEEEESSHHHHHHHHHHHTT-TT--HHHHHHHHHHHHHTTSB---TT-TTEEEB-TT--S-STTT-

Foldseek 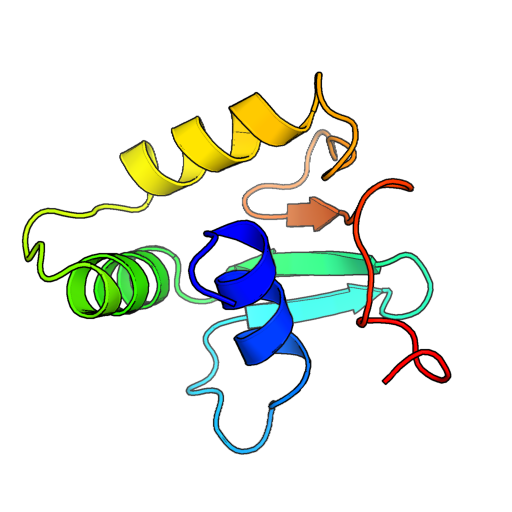3Di:
DLDLLVLVLVLAVCVVPHPQQKYAPPLAQQKIFGPDQQVSQCVNCVSVVHNPGGSVVSVVSVVVCCVVQQWPDDPPDPRMTGGGPPHADRHPPRD